Protein AF-A0A8X6SY18-F1 (afdb_monomer_lite)

Radius of gyration: 27.25 Å; chains: 1; bounding box: 60×39×60 Å

Structure (mmCIF, N/CA/C/O backbone):
data_AF-A0A8X6SY18-F1
#
_entry.id   AF-A0A8X6SY18-F1
#
loop_
_atom_site.group_PDB
_atom_site.id
_atom_site.type_symbol
_atom_site.label_atom_id
_atom_site.label_alt_id
_atom_site.label_comp_id
_atom_site.label_asym_id
_atom_site.label_entity_id
_atom_site.label_seq_id
_atom_site.pdbx_PDB_ins_code
_atom_site.Cartn_x
_atom_site.Cartn_y
_atom_site.Cartn_z
_atom_site.occupancy
_atom_site.B_iso_or_equiv
_atom_site.auth_seq_id
_atom_site.auth_comp_id
_atom_site.auth_asym_id
_atom_site.auth_atom_id
_atom_site.pdbx_PDB_model_num
ATOM 1 N N . MET A 1 1 ? 20.626 -18.757 -22.683 1.00 55.16 1 MET A N 1
ATOM 2 C CA . MET A 1 1 ? 20.959 -17.357 -23.029 1.00 55.16 1 MET A CA 1
ATOM 3 C C . MET A 1 1 ? 20.924 -16.538 -21.756 1.00 55.16 1 MET A C 1
ATOM 5 O O . MET A 1 1 ? 19.877 -16.497 -21.124 1.00 55.16 1 MET A O 1
ATOM 9 N N . SER A 1 2 ? 22.047 -15.950 -21.352 1.00 64.62 2 SER A N 1
ATOM 10 C CA . SER A 1 2 ? 22.116 -15.044 -20.202 1.00 64.62 2 SER A CA 1
ATOM 11 C C . SER A 1 2 ? 22.357 -13.616 -20.692 1.00 64.62 2 SER A C 1
ATOM 13 O O . SER A 1 2 ? 23.302 -13.342 -21.436 1.00 64.62 2 SER A O 1
ATOM 15 N N . PHE A 1 3 ? 21.474 -12.698 -20.300 1.00 72.50 3 PHE A N 1
ATOM 16 C CA . PHE A 1 3 ? 21.690 -11.270 -20.507 1.00 72.50 3 PHE A CA 1
ATOM 17 C C . PHE A 1 3 ? 22.638 -10.765 -19.424 1.00 72.50 3 PHE A C 1
ATOM 19 O O . PHE A 1 3 ? 22.423 -11.027 -18.243 1.00 72.50 3 PHE A O 1
ATOM 26 N N . LEU A 1 4 ? 23.692 -10.062 -19.831 1.00 77.62 4 LEU A N 1
ATOM 27 C CA . LEU A 1 4 ? 24.639 -9.452 -18.902 1.00 77.62 4 LEU A CA 1
ATOM 28 C C . LEU A 1 4 ? 24.076 -8.144 -18.355 1.00 77.62 4 LEU A C 1
ATOM 30 O O . LEU A 1 4 ? 24.223 -7.836 -17.177 1.00 77.62 4 LEU A O 1
ATOM 34 N N . GLU A 1 5 ? 23.442 -7.361 -19.226 1.00 83.00 5 GLU A N 1
ATOM 35 C CA . GLU A 1 5 ? 23.006 -6.022 -18.872 1.00 83.00 5 GLU A CA 1
ATOM 36 C C . GLU A 1 5 ? 21.861 -5.545 -19.767 1.00 83.00 5 GLU A C 1
ATOM 38 O O . GLU A 1 5 ? 21.883 -5.727 -20.984 1.00 83.00 5 GLU A O 1
ATOM 43 N N . ILE A 1 6 ? 20.881 -4.872 -19.164 1.00 83.94 6 ILE A N 1
ATOM 44 C CA . ILE A 1 6 ? 19.821 -4.148 -19.867 1.00 83.94 6 ILE A CA 1
ATOM 45 C C . ILE A 1 6 ? 19.821 -2.716 -19.331 1.00 83.94 6 ILE A C 1
ATOM 47 O O . ILE A 1 6 ? 19.548 -2.491 -18.152 1.00 83.94 6 ILE A O 1
ATOM 51 N N . ARG A 1 7 ? 20.122 -1.729 -20.182 1.00 85.94 7 ARG A N 1
ATOM 52 C CA . ARG A 1 7 ? 20.113 -0.303 -19.812 1.00 85.94 7 ARG A CA 1
ATOM 53 C C . ARG A 1 7 ? 19.215 0.500 -20.737 1.00 85.94 7 ARG A C 1
ATOM 55 O O . ARG A 1 7 ? 19.188 0.286 -21.944 1.00 85.94 7 ARG A O 1
ATOM 62 N N . ARG A 1 8 ? 18.496 1.477 -20.184 1.00 84.50 8 ARG A N 1
ATOM 63 C CA . ARG A 1 8 ? 17.705 2.433 -20.971 1.00 84.50 8 ARG A CA 1
ATOM 64 C C . ARG A 1 8 ? 18.592 3.595 -21.403 1.00 84.50 8 ARG A C 1
ATOM 66 O O . ARG A 1 8 ? 19.298 4.170 -20.577 1.00 84.50 8 ARG A O 1
ATOM 73 N N . SER A 1 9 ? 18.550 3.958 -22.680 1.00 86.44 9 SER A N 1
ATOM 74 C CA . SER A 1 9 ? 19.291 5.113 -23.181 1.00 86.44 9 SER A CA 1
ATOM 75 C C . SER A 1 9 ? 18.709 6.395 -22.588 1.00 86.44 9 SER A C 1
ATOM 77 O O . SER A 1 9 ? 17.488 6.581 -22.534 1.00 86.44 9 SER A O 1
ATOM 79 N N . VAL A 1 10 ? 19.584 7.297 -22.161 1.00 85.94 10 VAL A N 1
ATOM 80 C CA . VAL A 1 10 ? 19.212 8.600 -21.607 1.00 85.94 10 VAL A CA 1
ATOM 81 C C . VAL A 1 10 ? 19.610 9.709 -22.572 1.00 85.94 10 VAL A C 1
ATOM 83 O O . VAL A 1 10 ? 20.642 9.628 -23.235 1.00 85.94 10 VAL A O 1
ATOM 86 N N . LYS A 1 11 ? 18.787 10.752 -22.661 1.00 83.88 11 LYS A N 1
ATOM 87 C CA . LYS A 1 11 ? 19.115 12.001 -23.351 1.00 83.88 11 LYS A CA 1
ATOM 88 C C . LYS A 1 11 ? 19.242 13.100 -22.310 1.00 83.88 11 LYS A C 1
ATOM 90 O O . LYS A 1 11 ? 18.341 13.286 -21.497 1.00 83.88 11 LYS A O 1
ATOM 95 N N . ARG A 1 12 ? 20.343 13.844 -22.347 1.00 78.88 12 ARG A N 1
ATOM 96 C CA . ARG A 1 12 ? 20.514 15.040 -21.520 1.00 78.88 12 ARG A CA 1
ATOM 97 C C . ARG A 1 12 ? 19.953 16.237 -22.282 1.00 78.88 12 ARG A C 1
ATOM 99 O O . ARG A 1 12 ? 20.397 16.507 -23.396 1.00 78.88 12 ARG A O 1
ATOM 106 N N . LYS A 1 13 ? 18.968 16.928 -21.709 1.00 79.12 13 LYS A N 1
ATOM 107 C CA . LYS A 1 13 ? 18.464 18.211 -22.220 1.00 79.12 13 LYS A CA 1
ATOM 108 C C . LYS A 1 13 ? 18.718 19.269 -21.154 1.00 79.12 13 LYS A C 1
ATOM 110 O O . LYS A 1 13 ? 18.110 19.203 -20.090 1.00 79.12 13 LYS A O 1
ATOM 115 N N . ALA A 1 14 ? 19.626 20.203 -21.445 1.00 80.25 14 ALA A N 1
ATOM 116 C CA . ALA A 1 14 ? 20.097 21.227 -20.511 1.00 80.25 14 ALA A CA 1
ATOM 117 C C . ALA A 1 14 ? 20.486 20.627 -19.139 1.00 80.25 14 ALA A C 1
ATOM 119 O O . ALA A 1 14 ? 21.535 19.990 -19.017 1.00 80.25 14 ALA A O 1
ATOM 120 N N . THR A 1 15 ? 19.619 20.768 -18.136 1.00 78.25 15 THR A N 1
ATOM 121 C CA . THR A 1 15 ? 19.824 20.355 -16.738 1.00 78.25 15 THR A CA 1
ATOM 122 C C . THR A 1 15 ? 19.125 19.049 -16.350 1.00 78.25 15 THR A C 1
ATOM 124 O O . THR A 1 15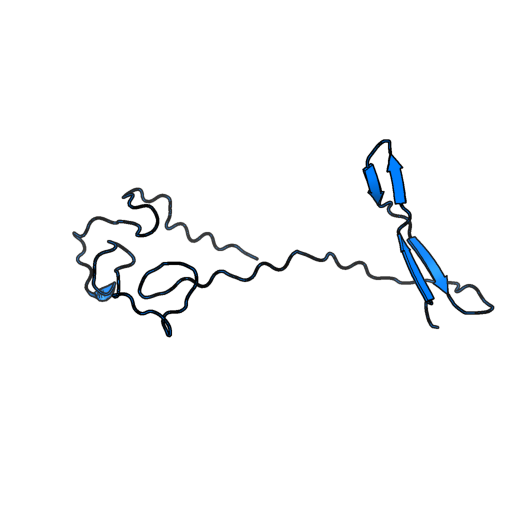 ? 19.356 18.554 -15.250 1.00 78.25 15 THR A O 1
ATOM 127 N N . VAL A 1 16 ? 18.298 18.459 -17.224 1.00 76.31 16 VAL A N 1
ATOM 128 C CA . VAL A 1 16 ? 17.486 17.272 -16.898 1.00 76.31 16 VAL A CA 1
ATOM 129 C C . VAL A 1 16 ? 17.912 16.061 -17.731 1.00 76.31 16 VAL A C 1
ATOM 131 O O . VAL A 1 16 ? 18.094 16.134 -18.952 1.00 76.31 16 VAL A O 1
ATOM 134 N N . ILE A 1 17 ? 18.061 14.920 -17.057 1.00 79.94 17 ILE A N 1
ATOM 135 C CA . ILE A 1 17 ? 18.255 13.612 -17.686 1.00 79.94 17 ILE A CA 1
ATOM 136 C C . ILE A 1 17 ? 16.873 13.047 -18.025 1.00 79.94 17 ILE A C 1
ATOM 138 O O . ILE A 1 17 ? 16.058 12.809 -17.138 1.00 79.94 17 ILE A O 1
ATOM 142 N N . VAL A 1 18 ? 16.608 12.824 -19.310 1.00 81.50 18 VAL A N 1
ATOM 143 C CA . VAL A 1 18 ? 15.341 12.274 -19.802 1.00 81.50 18 VAL A CA 1
ATOM 144 C C . VAL A 1 18 ? 15.566 10.844 -20.280 1.00 81.50 18 VAL A C 1
ATOM 146 O O . VAL A 1 18 ? 16.381 10.592 -21.172 1.00 81.50 18 VAL A O 1
ATOM 149 N N . PHE A 1 19 ? 14.825 9.893 -19.715 1.00 79.25 19 PHE A N 1
ATOM 150 C CA . PHE A 1 19 ? 14.832 8.510 -20.186 1.00 79.25 19 PHE A CA 1
ATOM 151 C C . PHE A 1 19 ? 14.163 8.410 -21.559 1.00 79.25 19 PHE A C 1
ATOM 153 O O . PHE A 1 19 ? 13.046 8.888 -21.758 1.00 79.25 19 PHE A O 1
ATOM 160 N N . THR A 1 20 ? 14.835 7.777 -22.517 1.00 80.50 20 THR A N 1
ATOM 161 C CA . THR A 1 20 ? 14.257 7.526 -23.844 1.00 80.50 20 THR A CA 1
ATOM 162 C C . THR A 1 20 ? 13.515 6.193 -23.884 1.00 80.50 20 THR A C 1
ATOM 164 O O . THR A 1 20 ? 13.674 5.351 -23.004 1.00 80.50 20 THR A O 1
ATOM 167 N N . LYS A 1 21 ? 12.727 5.971 -24.941 1.00 79.69 21 LYS A N 1
ATOM 168 C CA . LYS A 1 21 ? 12.079 4.675 -25.205 1.00 79.69 21 LYS A CA 1
ATOM 169 C C . LYS A 1 21 ? 13.048 3.613 -25.753 1.00 79.69 21 LYS A C 1
ATOM 171 O O . LYS A 1 21 ? 12.621 2.506 -26.052 1.00 79.69 21 LYS A O 1
ATOM 176 N N . THR A 1 22 ? 14.331 3.938 -25.895 1.00 82.88 22 THR A N 1
ATOM 177 C CA . THR A 1 22 ? 15.351 3.039 -26.439 1.00 82.88 22 THR A CA 1
ATOM 178 C C . THR A 1 22 ? 16.059 2.301 -25.306 1.00 82.88 22 THR A C 1
ATOM 180 O O . THR A 1 22 ? 16.440 2.906 -24.301 1.00 82.88 22 THR A O 1
ATOM 183 N N . ILE A 1 23 ? 16.250 0.993 -25.472 1.00 83.81 23 ILE A N 1
ATOM 184 C CA . ILE A 1 23 ? 17.002 0.137 -24.551 1.00 83.81 23 ILE A CA 1
ATOM 185 C C . ILE A 1 23 ? 18.205 -0.473 -25.271 1.00 83.81 23 ILE A C 1
ATOM 187 O O . ILE A 1 23 ? 18.135 -0.786 -26.457 1.00 83.81 23 ILE A O 1
ATOM 191 N N . LYS A 1 24 ? 19.310 -0.630 -24.545 1.00 86.75 24 LYS A N 1
ATOM 192 C CA . LYS A 1 24 ? 20.511 -1.343 -24.966 1.00 86.75 24 LYS A CA 1
ATOM 193 C C . LYS A 1 24 ? 20.605 -2.626 -24.149 1.00 86.75 24 LYS A C 1
ATOM 195 O O . LYS A 1 24 ? 20.576 -2.575 -22.920 1.00 86.75 24 LYS A O 1
ATOM 200 N N . ILE A 1 25 ? 20.701 -3.750 -24.847 1.00 85.69 25 ILE A N 1
ATOM 201 C CA . ILE A 1 25 ? 20.811 -5.081 -24.255 1.00 85.69 25 ILE A CA 1
ATOM 202 C C . ILE A 1 25 ? 22.200 -5.613 -24.594 1.00 85.69 25 ILE A C 1
ATOM 204 O O . ILE A 1 25 ? 22.584 -5.640 -25.763 1.00 85.69 25 ILE A O 1
ATOM 208 N N . THR A 1 26 ? 22.946 -6.013 -23.572 1.00 86.44 26 THR A N 1
ATOM 209 C CA . THR A 1 26 ? 24.255 -6.650 -23.703 1.00 86.44 26 THR A CA 1
ATOM 210 C C . THR A 1 26 ? 24.109 -8.115 -23.314 1.00 86.44 26 THR A C 1
ATOM 212 O O . THR A 1 26 ? 23.647 -8.438 -22.217 1.00 86.44 26 THR A O 1
ATOM 215 N N . GLN A 1 27 ? 24.512 -9.006 -24.212 1.00 84.94 27 GLN A N 1
ATOM 216 C CA . GLN A 1 27 ? 24.472 -10.451 -24.020 1.00 84.94 27 GLN A CA 1
ATOM 217 C C . GLN A 1 27 ? 25.896 -11.009 -24.055 1.00 84.94 27 GLN A C 1
ATOM 219 O O . GLN A 1 27 ? 26.736 -10.518 -24.807 1.00 84.94 27 GLN A O 1
ATOM 224 N N . ILE A 1 28 ? 26.153 -12.053 -23.268 1.00 80.75 28 ILE A N 1
ATOM 225 C CA . ILE A 1 28 ? 27.362 -12.865 -23.420 1.00 80.75 28 ILE A CA 1
ATOM 226 C C . ILE A 1 28 ? 27.079 -13.943 -24.471 1.00 80.75 28 ILE A C 1
ATOM 228 O O . ILE A 1 28 ? 26.184 -14.773 -24.297 1.00 80.75 28 ILE A O 1
ATOM 232 N N . GLY A 1 29 ? 27.821 -13.922 -25.574 1.00 81.75 29 GLY A N 1
ATOM 233 C CA . GLY A 1 29 ? 27.704 -14.912 -26.640 1.00 81.75 29 GLY A CA 1
ATOM 234 C C . GLY A 1 29 ? 28.447 -14.496 -27.904 1.00 81.75 29 GLY A C 1
ATOM 235 O O . GLY A 1 29 ? 28.837 -13.342 -28.054 1.00 81.75 29 GLY A O 1
ATOM 236 N N . SER A 1 30 ? 28.639 -15.451 -28.810 1.00 80.62 30 SER A N 1
ATOM 237 C CA . SER A 1 30 ? 29.253 -15.238 -30.126 1.00 80.62 30 SER A CA 1
ATOM 238 C C . SER A 1 30 ? 28.237 -14.898 -31.221 1.00 80.62 30 SER A C 1
ATOM 240 O O . SER A 1 30 ? 28.632 -14.511 -32.317 1.00 80.62 30 SER A O 1
ATOM 242 N N . THR A 1 31 ? 26.937 -15.034 -30.940 1.00 84.12 31 THR A N 1
ATOM 243 C CA . THR A 1 31 ? 25.854 -14.809 -31.902 1.00 84.12 31 THR A CA 1
ATOM 244 C C . THR A 1 31 ? 24.827 -13.816 -31.373 1.00 84.12 31 THR A C 1
ATOM 246 O O . THR A 1 31 ? 24.512 -13.775 -30.180 1.00 84.12 31 THR A O 1
ATOM 249 N N . ILE A 1 32 ? 24.303 -13.003 -32.289 1.00 81.94 32 ILE A N 1
ATOM 250 C CA . ILE A 1 32 ? 23.211 -12.067 -32.023 1.00 81.94 32 ILE A CA 1
ATOM 251 C C . ILE A 1 32 ? 21.891 -12.837 -32.184 1.00 81.94 32 ILE A C 1
ATOM 253 O O . ILE A 1 32 ? 21.734 -13.536 -33.183 1.00 81.94 32 ILE A O 1
ATOM 257 N N . PRO A 1 33 ? 20.952 -12.752 -31.226 1.00 83.62 33 PRO A N 1
ATOM 258 C CA . PRO A 1 33 ? 19.655 -13.409 -31.346 1.00 83.62 33 PRO A CA 1
ATOM 259 C C . PRO A 1 33 ? 18.785 -12.759 -32.428 1.00 83.62 33 PRO A C 1
ATOM 261 O O . PRO A 1 33 ? 18.703 -11.534 -32.509 1.00 83.62 33 PRO A O 1
ATOM 264 N N . ASP A 1 34 ? 18.049 -13.578 -33.181 1.00 86.06 34 ASP A N 1
ATOM 265 C CA . ASP A 1 34 ? 17.128 -13.103 -34.226 1.00 86.06 34 ASP A CA 1
ATOM 266 C C . ASP A 1 34 ? 15.911 -12.354 -33.660 1.00 86.06 34 ASP A C 1
ATOM 268 O O . ASP A 1 34 ? 15.330 -11.491 -34.320 1.00 86.06 34 ASP A O 1
ATOM 272 N N . LYS A 1 35 ? 15.482 -12.700 -32.438 1.00 83.12 35 LYS A N 1
ATOM 273 C CA . LYS A 1 35 ? 14.310 -12.118 -31.770 1.00 83.12 35 LYS A CA 1
ATOM 274 C C . LYS A 1 35 ? 14.570 -11.942 -30.279 1.00 83.12 35 LYS A C 1
ATOM 276 O O . LYS A 1 35 ? 15.116 -12.828 -29.627 1.00 83.12 35 LYS A O 1
ATOM 281 N N . ILE A 1 36 ? 14.119 -10.813 -29.736 1.00 80.81 36 ILE A N 1
ATOM 282 C CA . ILE A 1 36 ? 14.180 -10.498 -28.305 1.00 80.81 36 ILE A CA 1
ATOM 283 C C . ILE A 1 36 ? 12.769 -10.132 -27.840 1.00 80.81 36 ILE A C 1
ATOM 285 O O . ILE A 1 36 ? 12.154 -9.223 -28.394 1.00 80.81 36 ILE A O 1
ATOM 289 N N . ALA A 1 37 ? 12.270 -10.825 -26.816 1.00 80.50 37 ALA A N 1
ATOM 290 C CA . ALA A 1 37 ? 11.017 -10.500 -26.141 1.00 80.50 37 ALA A CA 1
ATOM 291 C C . ALA A 1 37 ? 11.322 -9.933 -24.749 1.00 80.50 37 ALA A C 1
ATOM 293 O O . ALA A 1 37 ? 12.134 -10.494 -24.014 1.00 80.50 37 ALA A O 1
ATOM 294 N N . PHE A 1 38 ? 10.685 -8.820 -24.391 1.00 75.38 38 PHE A N 1
ATOM 295 C CA . PHE A 1 38 ? 10.756 -8.247 -23.050 1.00 75.38 38 PHE A CA 1
ATOM 296 C C . PHE A 1 38 ? 9.387 -7.708 -22.642 1.00 75.38 38 PHE A C 1
ATOM 298 O O . PHE A 1 38 ? 8.652 -7.167 -23.468 1.00 75.38 38 PHE A O 1
ATOM 305 N N . GLU A 1 39 ? 9.062 -7.836 -21.3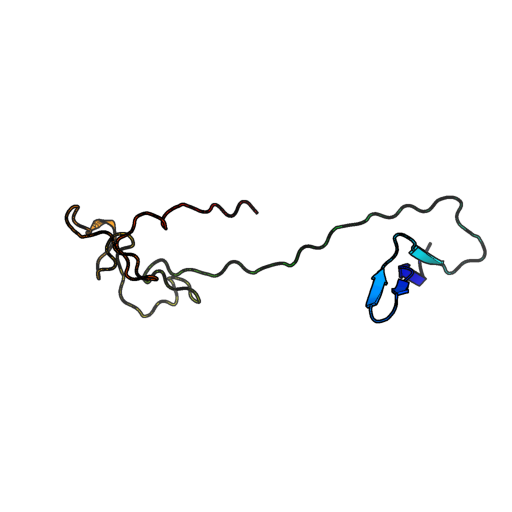60 1.00 79.81 39 GLU A N 1
ATOM 306 C CA . GLU A 1 39 ? 7.832 -7.309 -20.781 1.00 79.81 39 GLU A CA 1
ATOM 307 C C . GLU A 1 39 ? 8.147 -6.084 -19.919 1.00 79.81 39 GLU A C 1
ATOM 309 O O . GLU A 1 39 ? 9.104 -6.063 -19.143 1.00 79.81 39 GLU A O 1
ATOM 314 N N . MET A 1 40 ? 7.361 -5.020 -20.084 1.00 73.38 40 MET A N 1
ATOM 315 C CA . MET A 1 40 ? 7.484 -3.810 -19.278 1.00 73.38 40 MET A CA 1
ATOM 316 C C . MET A 1 40 ? 6.377 -3.773 -18.232 1.00 73.38 40 MET A C 1
ATOM 318 O O . MET A 1 40 ? 5.238 -3.432 -18.545 1.00 73.38 40 MET A O 1
ATOM 322 N N . HIS A 1 41 ? 6.728 -4.011 -16.971 1.00 76.25 41 HIS A N 1
ATOM 323 C CA . HIS A 1 41 ? 5.811 -3.771 -15.861 1.00 76.25 41 HIS A CA 1
ATOM 324 C C . HIS A 1 41 ? 5.928 -2.324 -15.383 1.00 76.25 41 HIS A C 1
ATOM 326 O O . HIS A 1 41 ? 7.021 -1.812 -15.130 1.00 76.25 41 HIS A O 1
ATOM 332 N N . ARG A 1 42 ? 4.786 -1.646 -15.247 1.00 74.31 42 ARG A N 1
ATOM 333 C CA . ARG A 1 42 ? 4.731 -0.368 -14.534 1.00 74.31 42 ARG A CA 1
ATOM 334 C C . ARG A 1 42 ? 4.808 -0.665 -13.043 1.00 74.31 42 ARG A C 1
ATOM 336 O O . ARG A 1 42 ? 3.901 -1.284 -12.498 1.00 74.31 42 ARG A O 1
ATOM 343 N N . THR A 1 43 ? 5.868 -0.214 -12.388 1.00 76.88 43 THR A N 1
ATOM 344 C CA . THR A 1 43 ? 5.926 -0.213 -10.929 1.00 76.88 43 THR A CA 1
ATOM 345 C C . THR A 1 43 ? 5.123 0.977 -10.414 1.00 76.88 43 THR A C 1
ATOM 347 O O . THR A 1 43 ? 5.324 2.114 -10.842 1.00 76.88 43 THR A O 1
ATOM 350 N N . GLN A 1 44 ? 4.175 0.717 -9.521 1.00 77.69 44 GLN A N 1
ATOM 351 C CA . GLN A 1 44 ? 3.518 1.760 -8.740 1.00 77.69 44 GLN A CA 1
ATOM 352 C C . GLN A 1 44 ? 4.183 1.832 -7.368 1.00 77.69 44 GLN A C 1
ATOM 354 O O . GLN A 1 44 ? 4.648 0.817 -6.846 1.00 77.69 44 GLN A O 1
ATOM 359 N N . LEU A 1 45 ? 4.246 3.033 -6.790 1.00 81.44 45 LEU A N 1
ATOM 360 C CA . LEU A 1 45 ? 4.658 3.180 -5.399 1.00 81.44 45 LEU A CA 1
ATOM 361 C C . LEU A 1 45 ? 3.650 2.445 -4.515 1.00 81.44 45 LEU A C 1
ATOM 363 O O . LEU A 1 45 ? 2.447 2.690 -4.591 1.00 81.44 45 LEU A O 1
ATOM 367 N N . PHE A 1 46 ? 4.151 1.533 -3.690 1.00 80.88 46 PHE A N 1
ATOM 368 C CA . PHE A 1 46 ? 3.333 0.853 -2.702 1.00 80.88 46 PHE A CA 1
ATOM 369 C C . PHE A 1 46 ? 3.196 1.747 -1.469 1.00 80.88 46 PHE A C 1
ATOM 371 O O . PHE A 1 46 ? 4.162 1.958 -0.736 1.00 80.88 46 PHE A O 1
ATOM 378 N N . TYR A 1 47 ? 1.993 2.268 -1.238 1.00 81.81 47 TYR A N 1
ATOM 379 C CA . TYR A 1 47 ? 1.657 2.975 -0.007 1.00 81.81 47 TYR A CA 1
ATOM 380 C C . TYR A 1 47 ? 1.047 1.988 0.982 1.00 81.81 47 TYR A C 1
ATOM 382 O O . TYR A 1 47 ? 0.034 1.347 0.691 1.00 81.81 47 TYR A O 1
ATOM 390 N N . TYR A 1 48 ? 1.647 1.867 2.166 1.00 80.00 48 TYR A N 1
ATOM 391 C CA . TYR A 1 48 ? 1.039 1.086 3.237 1.00 80.00 48 TYR A CA 1
ATOM 392 C C . TYR A 1 48 ? -0.281 1.751 3.643 1.00 80.00 48 TYR A C 1
ATOM 394 O O . TYR A 1 48 ? -0.319 2.959 3.877 1.00 80.00 48 TYR A O 1
ATOM 402 N N . LYS A 1 49 ? -1.373 0.981 3.728 1.00 79.06 49 LYS A N 1
ATOM 403 C CA . LYS A 1 49 ? -2.647 1.515 4.228 1.00 79.06 49 LYS A CA 1
ATOM 404 C C . LYS A 1 49 ? -2.453 1.957 5.676 1.00 79.06 49 LYS A C 1
ATOM 406 O O . LYS A 1 49 ? -2.081 1.134 6.517 1.00 79.06 49 LYS A O 1
ATOM 411 N N . SER A 1 50 ? -2.701 3.233 5.969 1.00 81.81 50 SER A N 1
ATOM 412 C CA . SER A 1 50 ? -2.686 3.716 7.347 1.00 81.81 50 SER A CA 1
ATOM 413 C C . SER A 1 50 ? -3.714 2.926 8.158 1.00 81.81 50 SER A C 1
ATOM 415 O O . SER A 1 50 ? -4.846 2.700 7.727 1.00 81.81 50 SER A O 1
ATOM 417 N N . ARG A 1 51 ? -3.294 2.428 9.323 1.00 84.75 51 ARG A N 1
ATOM 418 C CA . ARG A 1 51 ? -4.201 1.736 10.240 1.00 84.75 51 ARG A CA 1
ATOM 419 C C . ARG A 1 51 ? -4.966 2.797 11.012 1.00 84.75 51 ARG A C 1
ATOM 421 O O . ARG A 1 51 ? -4.331 3.619 11.667 1.00 84.75 51 ARG A O 1
ATOM 428 N N . GLN A 1 52 ? -6.287 2.764 10.905 1.00 86.56 52 GLN A N 1
ATOM 429 C CA . GLN A 1 52 ? -7.187 3.572 11.716 1.00 86.56 52 GLN A CA 1
ATOM 430 C C . GLN A 1 52 ? -7.713 2.714 12.868 1.00 86.56 52 GLN A C 1
ATOM 432 O O . GLN A 1 52 ? -8.134 1.571 12.654 1.00 86.56 52 GLN A O 1
ATOM 437 N N . CYS A 1 53 ? -7.653 3.239 14.086 1.00 88.81 53 CYS A N 1
ATOM 438 C CA . CYS A 1 53 ? -8.179 2.562 15.261 1.00 88.81 53 CYS A CA 1
ATOM 439 C C . CYS A 1 53 ? -9.715 2.582 15.252 1.00 88.81 53 CYS A C 1
ATOM 441 O O . CYS A 1 53 ? -10.307 3.615 14.989 1.00 88.81 53 CYS A O 1
ATOM 443 N N . SER A 1 54 ? -10.377 1.471 15.578 1.00 86.50 54 SER A N 1
ATOM 444 C CA . SER A 1 54 ? -11.846 1.417 15.687 1.00 86.50 54 SER A CA 1
ATOM 445 C C . SER A 1 54 ? -12.385 1.772 17.079 1.00 86.50 54 SER A C 1
ATOM 447 O O . SER A 1 54 ? -13.594 1.758 17.268 1.00 86.50 54 SER A O 1
ATOM 449 N N . ASN A 1 55 ? -11.505 2.064 18.047 1.00 88.12 55 ASN A N 1
ATOM 450 C CA . ASN A 1 55 ? -11.896 2.624 19.346 1.00 88.12 55 ASN A CA 1
ATOM 451 C C . ASN A 1 55 ? -11.798 4.148 19.344 1.00 88.12 55 ASN A C 1
ATOM 453 O O . ASN A 1 55 ? -12.710 4.790 19.831 1.00 88.12 55 ASN A O 1
ATOM 457 N N . TYR A 1 56 ? -10.692 4.699 18.823 1.00 85.81 56 TYR A N 1
ATOM 458 C CA . TYR A 1 56 ? -10.380 6.130 18.908 1.00 85.81 56 TYR A CA 1
ATOM 459 C C . TYR A 1 56 ? -10.332 6.860 17.560 1.00 85.81 56 TYR A C 1
ATOM 461 O O . TYR A 1 56 ? -9.992 8.028 17.508 1.00 85.81 56 TYR A O 1
ATOM 469 N N . TRP A 1 57 ? -10.618 6.166 16.451 1.00 84.94 57 TRP A N 1
ATOM 470 C CA . TRP A 1 57 ? -10.644 6.691 15.071 1.00 84.94 57 TRP A CA 1
ATOM 471 C C . TRP A 1 57 ? -9.381 7.418 14.580 1.00 84.94 57 TRP A C 1
ATOM 473 O O . TRP A 1 57 ? -9.322 7.802 13.415 1.00 84.94 57 TRP A O 1
ATOM 483 N N . GLU A 1 58 ? -8.339 7.474 15.404 1.00 83.38 58 GLU A N 1
ATOM 484 C CA . GLU A 1 58 ? -7.018 7.995 15.092 1.00 83.38 58 GLU A CA 1
ATOM 485 C C . GLU A 1 58 ? -6.165 7.016 14.283 1.00 83.38 58 GLU A C 1
ATOM 487 O O . GLU A 1 58 ? -6.298 5.784 14.361 1.00 83.38 58 GLU A O 1
ATOM 492 N N . PHE A 1 59 ? -5.239 7.581 13.510 1.00 85.88 59 PHE A N 1
ATOM 493 C CA . PHE A 1 59 ? -4.286 6.806 12.725 1.00 85.88 59 PHE A CA 1
ATOM 494 C C . PHE A 1 59 ? -3.052 6.415 13.545 1.00 85.88 59 PHE A C 1
ATOM 496 O O . PHE A 1 59 ? -2.623 7.113 14.456 1.00 85.88 59 PHE A O 1
ATOM 503 N N . GLY A 1 60 ? -2.434 5.290 13.181 1.00 86.06 60 GLY A N 1
ATOM 504 C CA . GLY A 1 60 ? -1.120 4.886 13.701 1.00 86.06 60 GLY A CA 1
ATOM 505 C C . GLY A 1 60 ? -1.136 3.664 14.615 1.00 86.06 60 GLY A C 1
ATOM 506 O O . GLY A 1 60 ? -0.081 3.089 14.872 1.00 86.06 60 GLY A O 1
ATOM 507 N N . HIS A 1 61 ? -2.311 3.190 15.035 1.00 88.81 61 HIS A N 1
ATOM 508 C CA . HIS A 1 61 ? -2.440 1.950 15.800 1.00 88.81 61 HIS A CA 1
ATOM 509 C C . HIS A 1 61 ? -3.721 1.185 15.444 1.00 88.81 61 HIS A C 1
ATOM 511 O O . HIS A 1 61 ? -4.641 1.707 14.820 1.00 88.81 61 HIS A O 1
ATOM 517 N N . SER A 1 62 ? -3.768 -0.098 15.806 1.00 88.56 62 SER A N 1
ATOM 518 C CA . SER A 1 62 ? -4.991 -0.906 15.720 1.00 88.56 62 SER A CA 1
ATOM 519 C C . SER A 1 62 ? -5.707 -0.946 17.063 1.00 88.56 62 SER A C 1
ATOM 521 O O . SER A 1 62 ? -5.054 -0.815 18.094 1.00 88.56 62 SER A O 1
ATOM 523 N N . GLN A 1 63 ? -6.990 -1.304 17.058 1.00 87.25 63 GLN A N 1
ATOM 524 C CA . GLN A 1 63 ? -7.809 -1.489 18.262 1.00 87.25 63 GLN A CA 1
ATOM 525 C C . GLN A 1 63 ? -7.130 -2.314 19.369 1.00 87.25 63 GLN A C 1
ATOM 527 O O . GLN A 1 63 ? -7.180 -1.942 20.533 1.00 87.25 63 GLN A O 1
ATOM 532 N N . LYS A 1 64 ? -6.425 -3.396 19.001 1.00 87.81 64 LYS A N 1
ATOM 533 C CA . LYS A 1 64 ? -5.712 -4.282 19.943 1.00 87.81 64 LYS A CA 1
ATOM 534 C C . LYS A 1 64 ? -4.624 -3.591 20.776 1.00 87.81 64 LYS A C 1
ATOM 536 O O . LYS A 1 64 ? -4.255 -4.110 21.817 1.00 87.81 64 LYS A O 1
ATOM 541 N N . PHE A 1 65 ? -4.090 -2.471 20.292 1.00 88.62 65 PHE A N 1
ATOM 542 C CA . PHE A 1 65 ? -3.032 -1.693 20.944 1.00 88.62 65 PHE A CA 1
ATOM 543 C C . PHE A 1 65 ? -3.532 -0.300 21.355 1.00 88.62 65 PHE A C 1
ATOM 545 O O . PHE A 1 65 ? -2.735 0.607 21.589 1.00 88.62 65 PHE A O 1
ATOM 552 N N . CYS A 1 66 ? -4.850 -0.103 21.381 1.00 89.69 66 CYS A N 1
ATOM 553 C CA . CYS A 1 66 ? -5.449 1.147 21.810 1.00 89.69 66 CYS A CA 1
ATOM 554 C C . CYS A 1 66 ? -5.480 1.203 23.339 1.00 89.69 66 CYS A C 1
ATOM 556 O O . CYS A 1 66 ? -5.944 0.265 23.981 1.00 89.69 66 CYS A O 1
ATOM 558 N N . HIS A 1 67 ? -4.998 2.311 23.895 1.00 89.94 67 HIS A N 1
ATOM 559 C CA . HIS A 1 67 ? -5.042 2.605 25.332 1.00 89.94 67 HIS A CA 1
ATOM 560 C C . HIS A 1 67 ? -6.035 3.737 25.648 1.00 89.94 67 HIS A C 1
ATOM 562 O O . HIS A 1 67 ? -6.149 4.161 26.794 1.00 89.94 67 HIS A O 1
ATOM 568 N N . SER A 1 68 ? -6.730 4.238 24.624 1.00 86.88 68 SER A N 1
ATOM 569 C CA . SER A 1 68 ? -7.727 5.299 24.727 1.00 86.88 68 SER A CA 1
ATOM 570 C C . SER A 1 68 ? -9.109 4.732 25.045 1.00 86.88 68 SER A C 1
ATOM 572 O O . SER A 1 68 ? -9.380 3.542 24.857 1.00 86.88 68 SER A O 1
ATOM 574 N N . LEU A 1 69 ? -9.997 5.618 25.488 1.00 86.12 69 LEU A N 1
ATOM 575 C CA . LEU A 1 69 ? -11.419 5.332 25.633 1.00 86.12 69 LEU A CA 1
ATOM 576 C C . LEU A 1 69 ? -12.068 5.086 24.262 1.00 86.12 69 LEU A C 1
ATOM 578 O O . LEU A 1 69 ? -11.558 5.524 23.228 1.00 86.12 69 LEU A O 1
ATOM 582 N N . ILE A 1 70 ? -13.180 4.352 24.261 1.00 88.00 70 ILE A N 1
ATOM 583 C CA . ILE A 1 70 ? -13.977 4.124 23.053 1.00 88.00 70 ILE A CA 1
ATOM 584 C C . ILE A 1 70 ? -14.747 5.409 22.762 1.00 88.00 70 ILE A C 1
ATOM 586 O 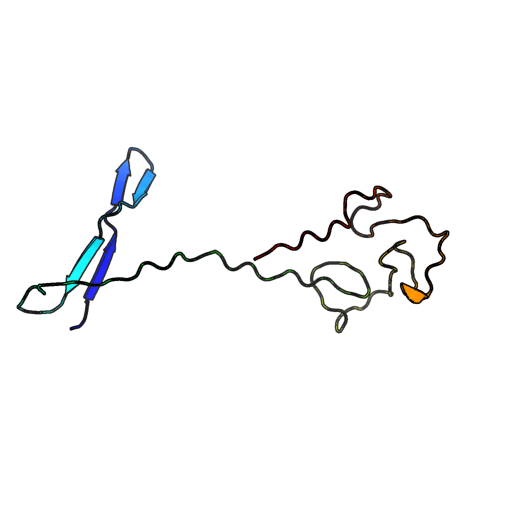O . ILE A 1 70 ? -15.482 5.881 23.623 1.00 88.00 70 ILE A O 1
ATOM 590 N N . ILE A 1 71 ? -14.600 5.945 21.556 1.00 87.44 71 ILE A N 1
ATOM 591 C CA . ILE A 1 71 ? -15.384 7.080 21.078 1.00 87.44 71 ILE A CA 1
ATOM 592 C C . ILE A 1 71 ? -16.337 6.663 19.962 1.00 87.44 71 ILE A C 1
ATOM 594 O O . ILE A 1 71 ? -16.043 5.823 19.099 1.00 87.44 71 ILE A O 1
ATOM 598 N N . CYS A 1 72 ? -17.497 7.298 19.976 1.00 85.69 72 CYS A N 1
ATOM 599 C CA . CYS A 1 72 ? -18.512 7.129 18.965 1.00 85.69 72 CYS A CA 1
ATOM 600 C C . CYS A 1 72 ? -18.024 7.669 17.630 1.00 85.69 72 CYS A C 1
ATOM 602 O O . CYS A 1 72 ? -17.503 8.777 17.548 1.00 85.69 72 CYS A O 1
ATOM 604 N N . ARG A 1 73 ? -18.249 6.910 16.560 1.00 82.44 73 ARG A N 1
ATOM 605 C CA . ARG A 1 73 ? -17.928 7.379 15.212 1.00 82.44 73 ARG A CA 1
ATOM 606 C C . ARG A 1 73 ? -18.809 8.550 14.768 1.00 82.44 73 ARG A C 1
ATOM 608 O O . ARG A 1 73 ? -18.368 9.337 13.938 1.00 82.44 73 ARG A O 1
ATOM 615 N N . SER A 1 74 ? -20.040 8.610 15.270 1.00 82.25 74 SER A N 1
ATOM 616 C CA . SER A 1 74 ? -21.046 9.575 14.829 1.00 82.25 74 SER A CA 1
ATOM 617 C C . SER A 1 74 ? -20.912 10.903 15.562 1.00 82.25 74 SER A C 1
ATOM 619 O O . SER A 1 74 ? -20.818 11.934 14.914 1.00 82.25 74 SER A O 1
ATOM 621 N N . CYS A 1 75 ? -20.838 10.886 16.896 1.00 83.31 75 CYS A N 1
ATOM 622 C CA . CYS A 1 75 ? -20.837 12.105 17.715 1.00 83.31 75 CYS A CA 1
ATOM 623 C C . CYS A 1 75 ? -19.517 12.375 18.458 1.00 83.31 75 CYS A C 1
ATOM 625 O O . CYS A 1 75 ? -19.405 13.366 19.175 1.00 83.31 75 CYS A O 1
ATOM 627 N N . SER A 1 76 ? -18.506 11.506 18.324 1.00 82.50 76 SER A N 1
ATOM 628 C CA . SER A 1 76 ? -17.190 11.660 18.973 1.00 82.50 76 SER A CA 1
ATOM 629 C C . SER A 1 76 ? -17.211 11.737 20.513 1.00 82.50 76 SER A C 1
ATOM 631 O O . SER A 1 76 ? -16.249 12.171 21.141 1.00 82.50 76 SER A O 1
ATOM 633 N N . PHE A 1 77 ? -18.288 11.275 21.158 1.00 85.44 77 PHE A N 1
ATOM 634 C CA . PHE A 1 77 ? -18.369 11.137 22.619 1.00 85.44 77 PHE A CA 1
ATOM 635 C C . PHE A 1 77 ? -17.939 9.749 23.111 1.00 85.44 77 PHE A C 1
ATOM 637 O O . PHE A 1 77 ? -17.908 8.784 22.352 1.00 85.44 77 PHE A O 1
ATOM 644 N N . ASN A 1 78 ? -17.619 9.646 24.409 1.00 88.38 78 ASN A N 1
ATOM 645 C CA . ASN A 1 78 ? -17.157 8.418 25.070 1.00 88.38 78 ASN A CA 1
ATOM 646 C C . ASN A 1 78 ? -18.298 7.404 25.291 1.00 88.38 78 ASN A C 1
ATOM 648 O O . ASN A 1 78 ? -18.804 7.252 26.405 1.00 88.38 78 ASN A O 1
ATOM 652 N N . HIS A 1 79 ? -18.717 6.749 24.212 1.00 87.12 79 HIS A N 1
ATOM 653 C CA . HIS A 1 79 ? -19.612 5.594 24.209 1.00 87.12 79 HIS A CA 1
ATOM 654 C C . HIS A 1 79 ? -19.424 4.780 22.919 1.00 87.12 79 HIS A C 1
ATOM 656 O O . HIS A 1 79 ? -18.760 5.218 21.974 1.00 87.12 79 HIS A O 1
ATOM 662 N N . SER A 1 80 ? -20.025 3.591 22.845 1.00 84.94 80 SER A N 1
ATOM 663 C CA . SER A 1 80 ? -20.054 2.821 21.595 1.00 84.94 80 SER A CA 1
ATOM 664 C C . SER A 1 80 ? -21.126 3.339 20.626 1.00 84.94 80 SER A C 1
ATOM 666 O O . SER A 1 80 ? -22.155 3.846 21.051 1.00 84.94 80 SER A O 1
ATOM 668 N N . GLU A 1 81 ? -20.949 3.147 19.314 1.00 81.06 81 GLU A N 1
ATOM 669 C CA . GLU A 1 81 ? -21.922 3.584 18.285 1.00 81.06 81 GLU A CA 1
ATOM 670 C C . GLU A 1 81 ? -23.350 3.048 18.526 1.00 81.06 81 GLU A C 1
ATOM 672 O O . GLU A 1 81 ? -24.326 3.684 18.150 1.00 81.06 81 GLU A O 1
ATOM 677 N N . LYS A 1 82 ? -23.490 1.904 19.212 1.00 82.62 82 LYS A N 1
ATOM 678 C CA . LYS A 1 82 ? -24.791 1.311 19.573 1.00 82.62 82 LYS A CA 1
ATOM 679 C C . LYS A 1 82 ? -25.522 2.051 20.694 1.00 82.62 82 LYS A C 1
ATOM 681 O O . LYS A 1 82 ? -26.724 1.868 20.852 1.00 82.62 82 LYS A O 1
ATOM 686 N N . GLU A 1 83 ? -24.788 2.801 21.504 1.00 85.25 83 GLU A N 1
ATOM 687 C CA . GLU A 1 83 ? -25.296 3.566 22.647 1.00 85.25 83 GLU A CA 1
ATOM 688 C C . GLU A 1 83 ? -25.488 5.047 22.294 1.00 85.25 83 GLU A C 1
ATOM 690 O O . GLU A 1 83 ? -25.960 5.818 23.132 1.00 85.25 83 GLU A O 1
ATOM 695 N N . CYS A 1 84 ? -25.138 5.433 21.061 1.00 84.88 84 CYS A N 1
ATOM 696 C CA . CYS A 1 84 ? -25.332 6.777 20.542 1.00 84.88 84 CYS A CA 1
ATOM 697 C C . CYS A 1 84 ? -26.824 7.082 20.454 1.00 84.88 84 CYS A C 1
ATOM 699 O O . CYS A 1 84 ? -27.596 6.308 19.878 1.00 84.88 84 CYS A O 1
ATOM 701 N N . LYS A 1 85 ? -27.238 8.209 21.029 1.00 83.44 85 LYS A N 1
ATOM 702 C CA . LYS A 1 85 ? -28.624 8.662 20.914 1.00 83.44 85 LYS A CA 1
ATOM 703 C C . LYS A 1 85 ? -28.770 9.416 19.597 1.00 83.44 85 LYS A C 1
ATOM 705 O O . LYS A 1 85 ? -27.861 10.132 19.196 1.00 83.44 85 LYS A O 1
ATOM 710 N N . GLU A 1 86 ? -29.933 9.308 18.956 1.00 65.81 86 GLU A N 1
ATOM 711 C CA . GLU A 1 86 ? -30.233 10.013 17.693 1.00 65.81 86 GLU A CA 1
ATOM 712 C C . GLU A 1 86 ? -30.155 11.550 17.810 1.00 65.81 86 GLU A C 1
ATOM 714 O O . GLU A 1 86 ? -30.095 12.232 16.797 1.00 65.81 86 GLU A O 1
ATOM 719 N N . ASN A 1 87 ? -30.134 12.096 19.032 1.00 60.75 87 ASN A N 1
ATOM 720 C CA . ASN A 1 87 ? -30.043 13.535 19.298 1.00 60.75 87 ASN A CA 1
ATOM 721 C C . ASN A 1 87 ? -28.609 14.037 19.545 1.00 60.75 87 ASN A C 1
ATOM 723 O O . ASN A 1 87 ? -28.443 15.211 19.876 1.00 60.75 87 ASN A O 1
ATOM 727 N N . ASP A 1 88 ? -27.593 13.175 19.469 1.00 66.19 88 ASP A N 1
ATOM 728 C CA . ASP A 1 88 ? -26.208 13.619 19.609 1.00 66.19 88 ASP A CA 1
ATOM 729 C C . ASP A 1 88 ? -25.756 14.249 18.280 1.00 66.19 88 ASP A C 1
ATOM 731 O O . ASP A 1 88 ? -25.838 13.611 17.231 1.00 66.19 88 ASP A O 1
ATOM 735 N N . GLU A 1 89 ? -25.301 15.506 18.316 1.00 70.31 89 GLU A N 1
ATOM 736 C CA . GLU A 1 89 ? -24.813 16.219 17.128 1.00 70.31 89 GLU A CA 1
ATOM 737 C C . GLU A 1 89 ? -23.682 15.428 16.455 1.00 70.31 89 GLU A C 1
ATOM 739 O O . GLU A 1 89 ? -22.731 14.989 17.115 1.00 70.31 89 GLU A O 1
ATOM 744 N N . GLU A 1 90 ? -23.786 15.229 15.136 1.00 75.25 90 GLU A N 1
ATOM 745 C CA . GLU A 1 90 ? -22.737 14.551 14.384 1.00 75.25 90 GLU A CA 1
ATOM 746 C C . GLU A 1 90 ? -21.454 15.374 14.444 1.00 75.25 90 GLU A C 1
ATOM 748 O O . GLU A 1 90 ? -21.420 16.553 14.095 1.00 75.25 90 GLU A O 1
ATOM 753 N N . LYS A 1 91 ? -20.375 14.740 14.891 1.00 74.44 91 LYS A N 1
ATOM 754 C CA . LYS A 1 91 ? -19.081 15.386 15.048 1.00 74.44 91 LYS A CA 1
ATOM 755 C C . LYS A 1 91 ? -17.988 14.423 14.656 1.00 74.44 91 LYS A C 1
ATOM 757 O O . LYS A 1 91 ? -17.936 13.292 15.138 1.00 74.44 91 LYS A O 1
ATOM 762 N N . CYS A 1 92 ? -17.077 14.888 13.812 1.00 72.06 92 CYS A N 1
ATOM 763 C CA . CYS A 1 92 ? -15.893 14.130 13.432 1.00 72.06 92 CYS A CA 1
ATOM 764 C C . CYS A 1 92 ? -14.742 14.378 14.418 1.00 72.06 92 CYS A C 1
ATOM 766 O O . CYS A 1 92 ? -14.289 15.512 14.543 1.00 72.06 92 CYS A O 1
ATOM 768 N N . GLU A 1 93 ? -14.199 13.327 15.039 1.00 69.62 93 GLU A N 1
ATOM 769 C CA . GLU A 1 93 ? -13.055 13.420 15.968 1.00 69.62 93 GLU A CA 1
ATOM 770 C C . GLU A 1 93 ? -11.852 14.128 15.324 1.00 69.62 93 GLU A C 1
ATOM 772 O O . GLU A 1 93 ? -11.203 14.970 15.937 1.00 69.62 93 GLU A O 1
ATOM 777 N N . SER A 1 94 ? -11.575 13.835 14.050 1.00 69.44 94 SER A N 1
ATOM 778 C CA . SER A 1 94 ? -10.368 14.328 13.380 1.00 69.44 94 SER A CA 1
ATOM 779 C C . SER A 1 94 ? -10.447 15.784 12.915 1.00 69.44 94 SER A C 1
ATOM 781 O O . SER A 1 94 ? -9.402 16.381 12.662 1.00 69.44 94 SER A O 1
ATOM 783 N N . CYS A 1 95 ? -11.643 16.358 12.730 1.00 70.31 95 CYS A N 1
ATOM 784 C CA . CYS A 1 95 ? -11.780 17.758 12.297 1.00 70.31 95 CYS A CA 1
ATOM 785 C C . CYS A 1 95 ? -12.617 18.641 13.221 1.00 70.31 95 CYS A C 1
ATOM 787 O O . CYS A 1 95 ? -12.578 19.852 13.057 1.00 70.31 95 CYS A O 1
ATOM 789 N N . GLY A 1 96 ? -13.343 18.080 14.187 1.00 64.00 96 GLY A N 1
ATOM 790 C CA . GLY A 1 96 ? -14.175 18.825 15.132 1.00 64.00 96 GLY A CA 1
ATOM 791 C C . GLY A 1 96 ? -15.423 19.482 14.533 1.00 64.00 96 GLY A C 1
ATOM 792 O O . GLY A 1 96 ? -16.236 19.971 15.310 1.00 64.00 96 GLY A O 1
ATOM 793 N N . ASP A 1 97 ? -15.568 19.463 13.206 1.00 60.91 97 ASP A N 1
ATOM 794 C CA . ASP A 1 97 ? -16.687 20.042 12.462 1.00 60.91 97 ASP A CA 1
ATOM 795 C C . ASP A 1 97 ? -17.888 19.083 12.346 1.00 60.91 97 ASP A C 1
ATOM 797 O O . ASP A 1 97 ? -17.737 17.862 12.220 1.00 60.91 97 ASP A O 1
ATOM 801 N N . ASP A 1 98 ? -19.058 19.707 12.302 1.00 60.25 98 ASP A N 1
ATOM 802 C CA . 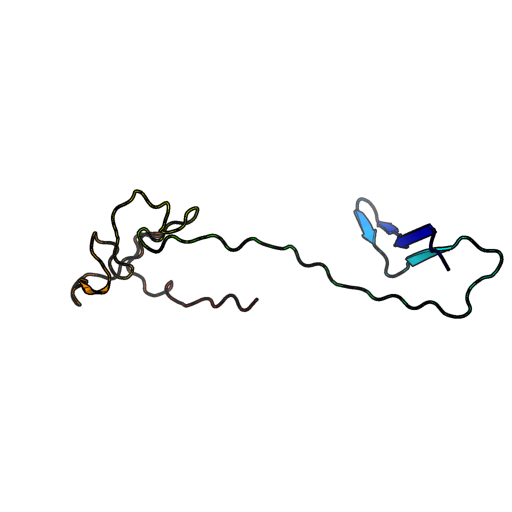ASP A 1 98 ? -20.438 19.223 12.162 1.00 60.25 98 ASP A CA 1
ATOM 803 C C . ASP A 1 98 ? -20.910 19.145 10.691 1.00 60.25 98 ASP A C 1
ATOM 805 O O . ASP A 1 98 ? -22.047 18.796 10.384 1.00 60.25 98 ASP A O 1
ATOM 809 N N . ASN A 1 99 ? -20.019 19.443 9.740 1.00 53.34 99 ASN A N 1
ATOM 810 C CA . ASN A 1 99 ? -20.341 19.427 8.315 1.00 53.34 99 ASN A CA 1
ATOM 811 C C . ASN A 1 99 ? -20.266 18.009 7.713 1.00 53.34 99 ASN A C 1
ATOM 813 O O . ASN A 1 99 ? -19.194 17.397 7.651 1.00 53.34 99 ASN A O 1
ATOM 817 N N . GLU A 1 100 ? -21.390 17.543 7.153 1.00 48.38 100 GLU A N 1
ATOM 818 C CA . GLU A 1 100 ? -21.599 16.226 6.517 1.00 48.3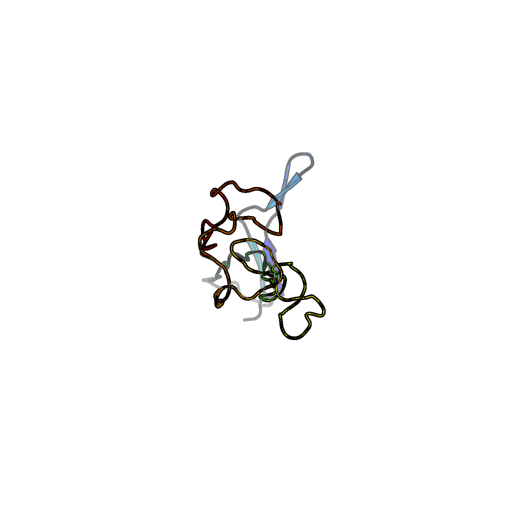8 100 GLU A CA 1
ATOM 819 C C . GLU A 1 100 ? -20.651 15.871 5.344 1.00 48.38 100 GLU A C 1
ATOM 821 O O . GLU A 1 100 ? -20.665 14.749 4.829 1.00 48.38 100 GLU A O 1
ATOM 826 N N . GLU A 1 101 ? -19.769 16.767 4.891 1.00 47.00 101 GLU A N 1
ATOM 827 C CA . GLU A 1 101 ? -18.972 16.525 3.679 1.00 47.00 101 GLU A CA 1
ATOM 828 C C . GLU A 1 101 ? -17.879 15.441 3.806 1.00 47.00 101 GLU A C 1
ATOM 830 O O . GLU A 1 101 ? -17.194 15.134 2.822 1.00 47.00 101 GLU A O 1
ATOM 835 N N . LYS A 1 102 ? -17.682 14.798 4.967 1.00 43.69 102 LYS A N 1
ATOM 836 C CA . LYS A 1 102 ? -16.503 13.928 5.183 1.00 43.69 102 LYS A CA 1
ATOM 837 C C . LYS A 1 102 ? -16.754 12.517 5.710 1.00 43.69 102 LYS A C 1
ATOM 839 O O . LYS A 1 102 ? -15.793 11.840 6.065 1.00 43.69 102 LYS A O 1
ATOM 844 N N . ASN A 1 103 ? -17.975 11.993 5.608 1.00 42.81 103 ASN A N 1
ATOM 845 C CA . ASN A 1 103 ? -18.203 10.536 5.630 1.00 42.81 103 ASN A CA 1
ATOM 846 C C . ASN A 1 103 ? -18.533 9.974 4.240 1.00 42.81 103 ASN A C 1
ATOM 848 O O . ASN A 1 103 ? -19.052 8.859 4.108 1.00 42.81 103 ASN A O 1
ATOM 852 N N . THR A 1 104 ? -18.163 10.686 3.164 1.00 34.94 104 THR A N 1
ATOM 853 C CA . THR A 1 104 ? -18.019 9.993 1.888 1.00 34.94 104 THR A CA 1
ATOM 854 C C . THR A 1 104 ? -16.950 8.938 2.097 1.00 34.94 104 THR A C 1
ATOM 856 O O . THR A 1 104 ? -15.763 9.222 2.252 1.00 34.94 104 THR A O 1
ATOM 859 N N . LYS A 1 105 ? -17.395 7.679 2.108 1.00 40.59 105 LYS A N 1
ATOM 860 C CA . LYS A 1 105 ? -16.594 6.522 1.743 1.00 40.59 105 LYS A CA 1
ATOM 861 C C . LYS A 1 105 ? -15.921 6.880 0.418 1.00 40.59 105 LYS A C 1
ATOM 863 O O . LYS A 1 105 ? -16.380 6.462 -0.645 1.00 40.59 105 LYS A O 1
ATOM 868 N N . LYS A 1 106 ? -14.797 7.600 0.452 1.00 36.66 106 LYS A N 1
ATOM 869 C CA . LYS A 1 106 ? -13.762 7.472 -0.554 1.00 36.66 106 LYS A CA 1
ATOM 870 C C . LYS A 1 106 ? -13.289 6.041 -0.365 1.00 36.66 106 LYS A C 1
ATOM 872 O O . LYS A 1 106 ? -12.291 5.763 0.290 1.00 36.66 106 LYS A O 1
ATOM 877 N N . LYS A 1 107 ? -14.060 5.107 -0.940 1.00 35.12 107 LYS A N 1
ATOM 878 C CA . LYS A 1 107 ? -13.516 3.918 -1.569 1.00 35.12 107 LYS A CA 1
ATOM 879 C C . LYS A 1 107 ? -12.431 4.478 -2.475 1.00 35.12 107 LYS A C 1
ATOM 881 O O . LYS A 1 107 ? -12.690 4.828 -3.622 1.00 35.12 107 LYS A O 1
ATOM 886 N N . LEU A 1 108 ? -11.231 4.622 -1.922 1.00 37.50 108 LEU A N 1
ATOM 887 C CA . LEU A 1 108 ? -10.006 4.522 -2.677 1.00 37.50 108 LEU A CA 1
ATOM 888 C C . LEU A 1 108 ? -10.105 3.135 -3.310 1.00 37.50 108 LEU A C 1
ATOM 890 O O . LEU A 1 108 ? -9.785 2.119 -2.692 1.00 37.50 1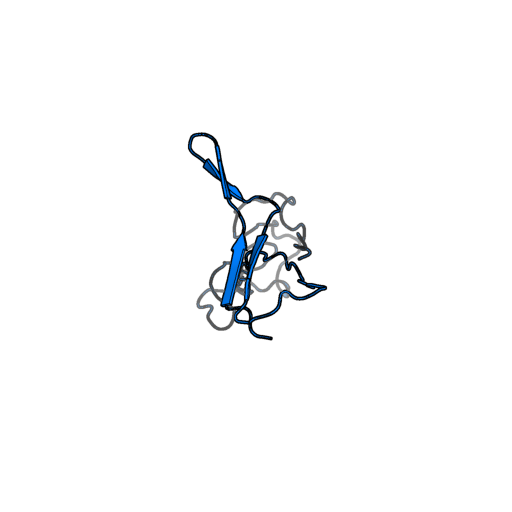08 LEU A O 1
ATOM 894 N N . LYS A 1 109 ? -10.738 3.098 -4.488 1.00 31.33 109 LYS A N 1
ATOM 895 C CA . LYS A 1 109 ? -10.604 2.012 -5.441 1.00 31.33 109 LYS A CA 1
ATOM 896 C C . LYS A 1 109 ? -9.128 2.056 -5.813 1.00 31.33 109 LYS A C 1
ATOM 898 O O . LYS A 1 109 ? -8.708 2.962 -6.528 1.00 31.33 109 LYS A O 1
ATOM 903 N N . PHE A 1 110 ? -8.368 1.171 -5.183 1.00 38.97 110 PHE A N 1
ATOM 904 C CA . PHE A 1 110 ? -7.063 0.763 -5.673 1.00 38.97 110 PHE A CA 1
ATOM 905 C C . PHE A 1 110 ? -7.287 -0.150 -6.874 1.00 38.97 110 PHE A C 1
ATOM 907 O O . PHE A 1 110 ? -8.239 -0.966 -6.796 1.00 38.97 110 PHE A O 1
#

Sequence (110 aa):
MSFLEIRRSVKRKATVIVFTKTIKITQIGSTIPDKIAFEMHRTQLFYYKSRQCSNYWEFGHSQKFCHSLIICRSCSFNHSEKECKENDEEKCESCGDDNEEKNTKKKLKF

Secondary structure (DSSP, 8-state):
--EEEEEEEEEEETTEEEEEEEEEEEE-SSS--S--------PPP-PPPPPBPTTT--BS--GGG--SPP--TTT-SSS-GGG--TTSPP--TTT----GGG--------

Organism: Nephila pilipes (NCBI:txid299642)

pLDDT: mean 76.26, std 14.31, range [31.33, 89.94]

Foldseek 3Di:
DDWPDKAFDWDDDPPDIHTDPDIDTHDPDPDDDPDDDDDDDDDDDDDDPFEAEQQQRDTDDYVVPDPDARAAQFQRDRDYVVPDDPPRQGAHNVPRDSDPPPPPPPPPVD